Protein AF-A0A3C0U352-F1 (afdb_monomer_lite)

Secondary structure (DSSP, 8-state):
---------------------EEEEEEETTSS-HHHHHHHHHHTT-EEEEEEESSHHHHHHHHHTT--S-SB-

Sequence (73 aa):
MICAAVLTSAVFTSCSKKDDRTLYLYNWTYYTPEEVVKAFEKEFNCTVKLDSYSTCDEMYAKLRAGAKGYDIA

Radius of gyration: 22.86 Å; chains: 1; bounding box: 48×40×64 Å

Structure (mmCIF, N/CA/C/O backbone):
data_AF-A0A3C0U352-F1
#
_entry.id   AF-A0A3C0U352-F1
#
loop_
_atom_site.group_PDB
_atom_site.id
_atom_site.type_symbol
_atom_site.label_atom_id
_atom_site.label_alt_id
_atom_site.label_comp_id
_atom_site.label_asym_id
_atom_site.label_entity_id
_atom_site.label_seq_id
_atom_site.pdbx_PDB_ins_code
_atom_site.Cartn_x
_atom_site.Cartn_y
_atom_site.Cartn_z
_atom_site.occupancy
_atom_site.B_iso_or_equiv
_atom_site.auth_seq_id
_atom_site.auth_comp_id
_atom_site.auth_asym_id
_atom_site.auth_atom_id
_atom_site.pdbx_PDB_model_num
ATOM 1 N N . MET A 1 1 ? -36.481 -33.280 49.914 1.00 41.12 1 MET A N 1
ATOM 2 C CA . MET A 1 1 ? -36.416 -33.649 48.488 1.00 41.12 1 MET A CA 1
ATOM 3 C C . MET A 1 1 ? -35.586 -32.597 47.774 1.00 41.12 1 MET A C 1
ATOM 5 O O . MET A 1 1 ? -36.041 -31.477 47.640 1.00 41.12 1 MET A O 1
ATOM 9 N N . ILE A 1 2 ? -34.344 -32.989 47.477 1.00 42.22 2 ILE A N 1
ATOM 10 C CA . ILE A 1 2 ? -33.412 -32.508 46.445 1.00 42.22 2 ILE A CA 1
ATOM 11 C C . ILE A 1 2 ? -33.229 -30.987 46.299 1.00 42.22 2 ILE A C 1
ATOM 13 O O . ILE A 1 2 ? -34.032 -30.263 45.720 1.00 42.22 2 ILE A O 1
ATOM 17 N N . CYS A 1 3 ? -32.071 -30.566 46.806 1.00 42.69 3 CYS A N 1
ATOM 18 C CA . CYS A 1 3 ? -31.326 -29.369 46.462 1.00 42.69 3 CYS A CA 1
ATOM 19 C C . CYS A 1 3 ? -31.174 -29.169 44.946 1.00 42.69 3 CYS A C 1
ATOM 21 O O . CYS A 1 3 ? -31.055 -30.135 44.202 1.00 42.69 3 CYS A O 1
ATOM 23 N N . ALA A 1 4 ? -30.979 -27.908 44.559 1.00 48.94 4 ALA A N 1
ATOM 24 C CA . ALA A 1 4 ? -30.312 -27.495 43.326 1.00 48.94 4 ALA A CA 1
ATOM 25 C C . ALA A 1 4 ? -31.054 -27.811 42.017 1.00 48.94 4 ALA A C 1
ATOM 27 O O . ALA A 1 4 ? -30.870 -28.856 41.403 1.00 48.94 4 ALA A O 1
ATOM 28 N N . ALA A 1 5 ? -31.792 -26.825 41.509 1.00 48.50 5 ALA A N 1
ATOM 29 C CA . ALA A 1 5 ? -32.139 -26.790 40.098 1.00 48.50 5 ALA A CA 1
ATOM 30 C C . ALA A 1 5 ? -31.855 -25.399 39.510 1.00 48.50 5 ALA A C 1
ATOM 32 O O . ALA A 1 5 ? -32.675 -24.492 39.581 1.00 48.50 5 ALA A O 1
ATOM 33 N N . VAL A 1 6 ? -30.652 -25.293 38.933 1.00 51.31 6 VAL A N 1
ATOM 34 C CA . VAL A 1 6 ? -30.372 -24.616 37.653 1.00 51.31 6 VAL A CA 1
ATOM 35 C C . VAL A 1 6 ? -30.545 -23.085 37.652 1.00 51.31 6 VAL A C 1
ATOM 37 O O . VAL A 1 6 ? -31.575 -22.532 37.288 1.00 51.31 6 VAL A O 1
ATOM 40 N N . LEU A 1 7 ? -29.530 -22.331 38.093 1.00 56.03 7 LEU A N 1
ATOM 41 C CA . LEU A 1 7 ? -28.565 -21.664 37.193 1.00 56.03 7 LEU A CA 1
ATOM 42 C C . LEU A 1 7 ? -29.139 -21.350 35.794 1.00 56.03 7 LEU A C 1
ATOM 44 O O . LEU A 1 7 ? -28.853 -22.044 34.825 1.00 56.03 7 LEU A O 1
ATOM 48 N N . THR A 1 8 ? -29.929 -20.282 35.672 1.00 59.97 8 THR A N 1
ATOM 49 C CA . THR A 1 8 ? -30.345 -19.751 34.360 1.00 59.97 8 THR A CA 1
ATOM 50 C C . THR A 1 8 ? -29.648 -18.417 34.094 1.00 59.97 8 THR A C 1
ATOM 52 O O . THR A 1 8 ? -30.279 -17.382 33.915 1.00 59.97 8 THR A O 1
ATOM 55 N N . SER A 1 9 ? -28.314 -18.430 34.093 1.00 61.41 9 SER A N 1
ATOM 56 C CA . SER A 1 9 ? -27.531 -17.349 33.491 1.00 61.41 9 SER A CA 1
ATOM 57 C C . SER A 1 9 ? -27.453 -17.640 31.998 1.00 61.41 9 SER A C 1
ATOM 59 O O . SER A 1 9 ? -26.560 -18.355 31.548 1.00 61.41 9 SER A O 1
ATOM 61 N N . ALA A 1 10 ? -28.426 -17.143 31.232 1.00 60.31 10 ALA A N 1
ATOM 62 C CA . ALA A 1 10 ? -28.353 -17.127 29.776 1.00 60.31 10 ALA A CA 1
ATOM 63 C C . ALA A 1 10 ? -27.228 -16.166 29.368 1.00 60.31 10 ALA A C 1
ATOM 65 O O . ALA A 1 10 ? -27.430 -14.968 29.180 1.00 60.31 10 ALA A O 1
ATOM 66 N N . VAL A 1 11 ? -26.007 -16.696 29.311 1.00 63.41 11 VAL A N 1
ATOM 67 C CA . VAL A 1 11 ? -24.856 -16.002 28.748 1.00 63.41 11 VAL A CA 1
ATOM 68 C C . VAL A 1 11 ? -25.119 -15.908 27.249 1.00 63.41 11 VAL A C 1
ATOM 70 O O . VAL A 1 11 ? -24.974 -16.885 26.517 1.00 63.41 11 VAL A O 1
ATOM 73 N N . PHE A 1 12 ? -25.574 -14.741 26.794 1.00 59.91 12 PHE A N 1
ATOM 74 C CA . PHE A 1 12 ? -25.615 -14.396 25.378 1.00 59.91 12 PHE A CA 1
ATOM 75 C C . PHE A 1 12 ? -24.176 -14.254 24.881 1.00 59.91 12 PHE A C 1
ATOM 77 O O . PHE A 1 12 ? -23.635 -13.157 24.762 1.00 59.91 12 PHE A O 1
ATOM 84 N N . THR A 1 13 ? -23.532 -15.385 24.608 1.00 64.69 13 THR A N 1
ATOM 85 C CA . THR A 1 13 ? -22.265 -15.419 23.886 1.00 64.69 13 THR A CA 1
ATOM 86 C C . THR A 1 13 ? -22.585 -15.108 22.430 1.00 64.69 13 THR A C 1
ATOM 88 O O . THR A 1 13 ? -22.808 -16.003 21.617 1.00 64.69 13 THR A O 1
ATOM 91 N N . SER A 1 14 ? -22.678 -13.816 22.108 1.00 59.88 14 SER A N 1
ATOM 92 C CA . SER A 1 14 ? -22.698 -13.354 20.725 1.00 59.88 14 SER A CA 1
ATOM 93 C C . SER A 1 14 ? -21.376 -13.779 20.097 1.00 59.88 14 SER A C 1
ATOM 95 O O . SER A 1 14 ? -20.332 -13.171 20.331 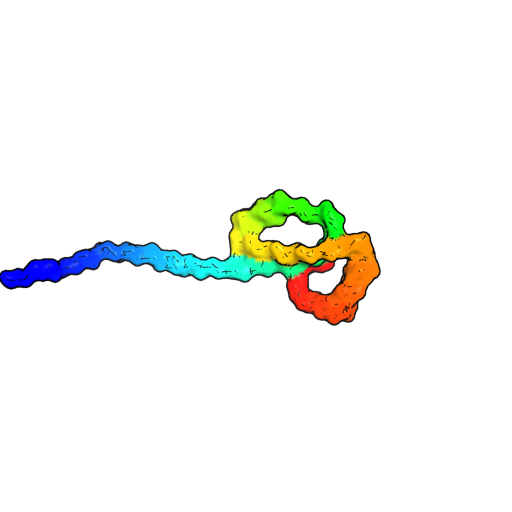1.00 59.88 14 SER A O 1
ATOM 97 N N . CYS A 1 15 ? -21.407 -14.880 19.351 1.00 62.66 15 CYS A N 1
ATOM 98 C CA . CYS A 1 15 ? -20.289 -15.326 18.544 1.00 62.66 15 CYS A CA 1
ATOM 99 C C . CYS A 1 15 ? -20.211 -14.383 17.341 1.00 62.66 15 CYS A C 1
ATOM 101 O O . CYS A 1 15 ? -20.743 -14.664 16.267 1.00 62.66 15 CYS A O 1
ATOM 103 N N . SER A 1 16 ? -19.614 -13.211 17.549 1.00 63.03 16 SER A N 1
ATOM 104 C CA . SER A 1 16 ? -19.253 -12.310 16.465 1.00 63.03 16 SER A CA 1
ATOM 105 C C . SER A 1 16 ? -18.222 -13.047 15.615 1.00 63.03 16 SER A C 1
ATOM 107 O O . SER A 1 16 ? -17.047 -13.097 15.976 1.00 63.03 16 SER A O 1
ATOM 109 N N . LYS A 1 17 ? -18.660 -13.681 14.518 1.00 61.75 17 LYS A N 1
ATOM 110 C CA . LYS A 1 17 ? -17.746 -14.145 13.471 1.00 61.75 17 LYS A CA 1
ATOM 111 C C . LYS A 1 17 ? -16.951 -12.921 13.043 1.00 61.75 17 LYS A C 1
ATOM 113 O O . LYS A 1 17 ? -17.512 -11.993 12.465 1.00 61.75 17 LYS A O 1
ATOM 118 N N . LYS A 1 18 ? -15.677 -12.887 13.423 1.00 64.44 18 LYS A N 1
ATOM 119 C CA . LYS A 1 18 ? -14.741 -11.876 12.958 1.00 64.44 18 LYS A CA 1
ATOM 120 C C . LYS A 1 18 ? -14.618 -12.125 11.461 1.00 64.44 18 LYS A C 1
ATOM 122 O O . LYS A 1 18 ? -14.108 -13.162 11.052 1.00 64.44 18 LYS A O 1
ATOM 127 N N . ASP A 1 19 ? -15.247 -11.265 10.674 1.00 65.00 19 ASP A N 1
ATOM 128 C CA . ASP A 1 19 ? -15.103 -11.292 9.228 1.00 65.00 19 ASP A CA 1
ATOM 129 C C . ASP A 1 19 ? -13.645 -10.903 8.959 1.00 65.00 19 ASP A C 1
ATOM 131 O O . ASP A 1 19 ? -13.279 -9.740 9.149 1.00 65.00 19 ASP A O 1
ATOM 135 N N . ASP A 1 20 ? -12.792 -11.894 8.674 1.00 74.12 20 ASP A N 1
ATOM 136 C CA . ASP A 1 20 ? -11.351 -11.728 8.424 1.00 74.12 20 ASP A CA 1
ATOM 137 C C . ASP A 1 20 ? -11.153 -11.054 7.059 1.00 74.12 20 ASP A C 1
ATOM 139 O O . ASP A 1 20 ? -10.681 -11.628 6.077 1.00 74.12 20 ASP A O 1
ATOM 143 N N . ARG A 1 21 ? -11.577 -9.793 6.988 1.00 92.06 21 ARG A N 1
ATOM 144 C CA . ARG A 1 21 ? -11.434 -8.940 5.817 1.00 92.06 21 ARG A CA 1
ATOM 145 C C . ARG A 1 21 ? -9.976 -8.534 5.719 1.00 92.06 21 ARG A C 1
ATOM 147 O O . ARG A 1 21 ? -9.480 -7.801 6.572 1.00 92.06 21 ARG A O 1
ATOM 154 N N . THR A 1 22 ? -9.303 -9.023 4.687 1.00 95.62 22 THR A N 1
ATOM 155 C CA . THR A 1 22 ? -7.917 -8.665 4.388 1.00 95.62 22 THR A CA 1
ATOM 156 C C . THR A 1 22 ? -7.876 -7.882 3.084 1.00 95.62 22 THR A C 1
ATOM 158 O O . THR A 1 22 ? -8.368 -8.373 2.075 1.00 95.62 22 THR A O 1
ATOM 161 N N . LEU A 1 23 ? -7.305 -6.679 3.119 1.00 95.44 23 LEU A N 1
ATOM 162 C CA . LEU A 1 23 ? -6.967 -5.881 1.946 1.00 95.44 23 LEU A CA 1
ATOM 163 C C . LEU A 1 23 ? -5.518 -6.172 1.562 1.00 95.44 23 LEU A C 1
ATOM 165 O O . LEU A 1 23 ? -4.608 -5.931 2.358 1.00 95.44 23 LEU A O 1
ATOM 169 N N . TYR A 1 24 ? -5.294 -6.646 0.345 1.00 95.50 24 TYR A N 1
ATOM 170 C CA . TYR A 1 24 ? -3.957 -6.856 -0.196 1.00 95.50 24 TYR A CA 1
ATOM 171 C C . TYR A 1 24 ? -3.570 -5.677 -1.087 1.00 95.50 24 TYR A C 1
ATOM 173 O O . TYR A 1 24 ? -4.133 -5.481 -2.165 1.00 95.50 24 TYR A O 1
ATOM 181 N N . LEU A 1 25 ? -2.593 -4.897 -0.634 1.00 95.56 25 LEU A N 1
ATOM 182 C CA . LEU A 1 25 ? -2.146 -3.663 -1.268 1.00 95.56 25 LEU A CA 1
ATOM 183 C C . LEU A 1 25 ? -0.707 -3.813 -1.766 1.00 95.56 25 LEU A C 1
ATOM 185 O O . LEU A 1 25 ? 0.179 -4.211 -1.010 1.00 95.56 25 LEU A O 1
ATOM 189 N N . TYR A 1 26 ? -0.468 -3.443 -3.019 1.00 95.25 26 TYR A N 1
ATOM 190 C CA . TYR A 1 26 ? 0.866 -3.289 -3.584 1.00 95.25 26 TYR A CA 1
ATOM 191 C C . TYR A 1 26 ? 1.089 -1.816 -3.939 1.00 95.25 26 TYR A C 1
ATOM 193 O O . TYR A 1 26 ? 0.301 -1.248 -4.684 1.00 95.25 26 TYR A O 1
ATOM 201 N N . ASN A 1 27 ? 2.095 -1.156 -3.356 1.00 95.44 27 ASN A N 1
ATOM 202 C CA . ASN A 1 27 ? 2.282 0.292 -3.541 1.00 95.44 27 ASN A CA 1
ATOM 203 C C . ASN A 1 27 ? 3.757 0.732 -3.485 1.00 95.44 27 ASN A C 1
ATOM 205 O O . ASN A 1 27 ? 4.626 0.004 -3.010 1.00 95.44 27 ASN A O 1
ATOM 209 N N . TRP A 1 28 ? 4.052 1.950 -3.938 1.00 95.81 28 TRP A N 1
ATOM 210 C CA . TRP A 1 28 ? 5.395 2.526 -3.876 1.00 95.81 28 TRP A CA 1
ATOM 211 C C . TRP A 1 28 ? 5.896 2.662 -2.429 1.00 95.81 28 TRP A C 1
ATOM 213 O O . TRP A 1 28 ? 5.160 3.060 -1.517 1.00 95.81 28 TRP A O 1
ATOM 223 N N . THR A 1 29 ? 7.176 2.368 -2.204 1.00 91.94 29 THR A N 1
ATOM 224 C CA . THR A 1 29 ? 7.809 2.516 -0.887 1.00 91.94 29 THR A CA 1
ATOM 225 C C . THR A 1 29 ? 7.666 3.960 -0.381 1.00 91.94 29 THR A C 1
ATOM 227 O O . THR A 1 29 ? 7.903 4.912 -1.115 1.00 91.94 29 THR A O 1
ATOM 230 N N . TYR A 1 30 ? 7.304 4.132 0.893 1.00 90.12 30 TYR A N 1
ATOM 231 C CA . TYR A 1 30 ? 7.070 5.430 1.557 1.00 90.12 30 TYR A CA 1
ATOM 232 C C . TYR A 1 30 ? 5.767 6.167 1.201 1.00 90.12 30 TYR A C 1
ATOM 234 O O . TYR A 1 30 ? 5.529 7.240 1.748 1.00 90.12 30 TYR A O 1
ATOM 242 N N . TYR A 1 31 ? 4.892 5.616 0.352 1.00 92.81 31 TYR A N 1
ATOM 243 C CA . TYR A 1 31 ? 3.593 6.247 0.053 1.00 92.81 31 TYR A CA 1
ATOM 244 C C . TYR A 1 31 ? 2.490 5.891 1.055 1.00 92.81 31 TYR A C 1
ATOM 246 O O . TYR A 1 31 ? 1.464 6.568 1.108 1.00 92.81 31 TYR A O 1
ATOM 254 N N . THR A 1 32 ? 2.685 4.845 1.859 1.00 94.88 32 THR A N 1
ATOM 255 C CA . THR A 1 32 ? 1.688 4.369 2.825 1.00 94.88 32 THR A CA 1
ATOM 256 C C . THR A 1 32 ? 2.289 4.352 4.234 1.00 94.88 32 THR A C 1
ATOM 258 O O . THR A 1 32 ? 2.909 3.361 4.622 1.00 94.88 32 THR A O 1
ATOM 261 N N . PRO A 1 33 ? 2.147 5.447 5.007 1.00 95.88 33 PRO A N 1
ATOM 262 C CA . PRO A 1 33 ? 2.618 5.508 6.388 1.00 95.88 33 PRO A CA 1
ATOM 263 C C . PRO A 1 33 ? 1.921 4.476 7.283 1.00 95.88 33 PRO A C 1
ATOM 265 O O . PRO A 1 33 ? 0.712 4.268 7.181 1.00 95.88 33 PRO A O 1
ATOM 268 N N . GLU A 1 34 ? 2.662 3.874 8.216 1.00 95.44 34 GLU A N 1
ATOM 269 C CA . GLU A 1 34 ? 2.142 2.834 9.119 1.00 95.44 34 GLU A CA 1
ATOM 270 C C . GLU A 1 34 ? 0.974 3.333 9.989 1.00 95.44 34 GLU A C 1
ATOM 272 O O . GLU A 1 34 ? 0.038 2.590 10.276 1.00 95.44 34 GLU A O 1
ATOM 277 N N . GLU A 1 35 ? 0.993 4.608 10.379 1.00 97.31 35 GLU A N 1
ATOM 278 C CA . GLU A 1 35 ? -0.095 5.239 11.134 1.00 97.31 35 GLU A CA 1
ATOM 279 C C . GLU A 1 35 ? -1.420 5.254 10.360 1.00 97.31 35 GLU A C 1
ATOM 281 O O . GLU A 1 35 ? -2.472 5.001 10.946 1.00 97.31 35 GLU A O 1
ATOM 286 N N . VAL A 1 36 ? -1.365 5.463 9.039 1.00 96.75 36 VAL A N 1
ATOM 287 C CA . VAL A 1 36 ? -2.540 5.443 8.159 1.00 96.75 36 VAL A CA 1
ATOM 288 C C . VAL A 1 36 ? -3.057 4.017 8.015 1.00 96.75 36 VAL A C 1
ATOM 290 O O . VAL A 1 36 ? -4.263 3.798 8.108 1.00 96.75 36 VAL A O 1
ATOM 293 N N . VAL A 1 37 ? -2.157 3.036 7.867 1.00 96.75 37 VAL A N 1
ATOM 294 C CA . VAL A 1 37 ? -2.531 1.612 7.821 1.00 96.75 37 VAL A CA 1
ATOM 295 C C . VAL A 1 37 ? -3.259 1.207 9.100 1.00 96.75 37 VAL A C 1
ATOM 297 O O . VAL A 1 37 ? -4.369 0.688 9.037 1.00 96.75 37 VAL A O 1
ATOM 300 N N . LYS A 1 38 ? -2.687 1.519 10.268 1.00 97.06 38 LYS A N 1
ATOM 301 C CA . LYS A 1 38 ? -3.288 1.196 11.571 1.00 97.06 38 LYS A CA 1
ATOM 302 C C . LYS A 1 38 ? -4.629 1.894 11.786 1.00 97.06 38 LYS A C 1
ATOM 304 O O . LYS A 1 38 ? -5.543 1.301 12.361 1.00 97.06 38 LYS A O 1
ATOM 309 N N . ALA A 1 39 ? -4.754 3.149 11.352 1.00 97.81 39 ALA A N 1
ATOM 310 C CA . ALA A 1 39 ? -6.015 3.880 11.423 1.00 97.81 39 ALA A CA 1
ATOM 311 C C . ALA A 1 39 ? -7.092 3.208 10.558 1.00 97.81 39 ALA A C 1
ATOM 313 O O . ALA A 1 39 ? -8.192 2.960 11.050 1.00 97.81 39 ALA A O 1
ATOM 314 N N . PHE A 1 40 ? -6.746 2.832 9.323 1.00 96.88 40 PHE A N 1
ATOM 315 C CA . PHE A 1 40 ? -7.639 2.138 8.398 1.00 96.88 40 PHE A CA 1
ATOM 316 C C . PHE A 1 40 ? -8.071 0.762 8.929 1.00 96.88 40 PHE A C 1
ATOM 318 O O . PHE A 1 40 ? -9.263 0.462 8.984 1.00 96.88 40 PHE A O 1
ATOM 325 N N . GLU A 1 41 ? -7.126 -0.062 9.390 1.00 96.12 41 GLU A N 1
ATOM 326 C CA . GLU A 1 41 ? -7.415 -1.377 9.981 1.00 96.12 41 GLU A CA 1
ATOM 327 C C . GLU A 1 41 ? -8.384 -1.273 11.163 1.00 96.12 41 GLU A C 1
ATOM 329 O O . GLU A 1 41 ? -9.306 -2.083 11.293 1.00 96.12 41 GLU A O 1
ATOM 334 N N . LYS A 1 42 ? -8.209 -0.248 12.006 1.00 95.81 42 LYS A N 1
ATOM 335 C CA . LYS A 1 42 ? -9.072 0.011 13.160 1.00 95.81 42 LYS A CA 1
ATOM 336 C C . LYS A 1 42 ? -10.466 0.478 12.751 1.00 95.81 42 LYS A C 1
ATOM 338 O O . LYS A 1 42 ? -11.444 -0.028 13.295 1.00 95.81 42 LYS A O 1
ATOM 343 N N . GLU A 1 43 ? -10.561 1.445 11.842 1.00 96.12 43 GLU A N 1
ATOM 344 C CA . GLU A 1 43 ? -11.836 2.012 11.388 1.00 96.12 43 GLU A CA 1
ATOM 345 C C . GLU A 1 43 ? -12.695 0.956 10.696 1.00 96.12 43 GLU A C 1
ATOM 347 O O . GLU A 1 43 ? -13.880 0.801 10.997 1.00 96.12 43 GLU A O 1
ATOM 352 N N . PHE A 1 44 ? -12.072 0.174 9.820 1.00 95.12 44 PHE A N 1
ATOM 353 C CA . PHE A 1 44 ? -12.768 -0.818 9.022 1.00 95.12 44 PHE A CA 1
ATOM 354 C C . PHE A 1 44 ? -12.694 -2.220 9.612 1.00 95.12 44 PHE A C 1
ATOM 356 O O . PHE A 1 44 ? -13.144 -3.135 8.941 1.00 95.12 44 PHE A O 1
ATOM 363 N N . ASN A 1 45 ? -12.170 -2.429 10.827 1.00 94.00 45 ASN A N 1
ATOM 364 C CA . ASN A 1 45 ? -12.004 -3.752 11.451 1.00 94.00 45 ASN A CA 1
ATOM 365 C C . ASN A 1 45 ? -11.552 -4.815 10.426 1.00 94.00 45 ASN A C 1
ATOM 367 O O . ASN A 1 45 ? -12.288 -5.761 10.123 1.00 94.00 45 ASN A O 1
ATOM 371 N N . CYS A 1 46 ? -10.396 -4.567 9.815 1.00 95.06 46 CYS A N 1
ATOM 372 C CA . CYS A 1 46 ? -9.809 -5.370 8.743 1.00 95.06 46 CYS A CA 1
ATOM 373 C C . CYS A 1 46 ? -8.286 -5.460 8.923 1.00 95.06 46 CYS A C 1
ATOM 375 O O . CYS A 1 46 ? -7.724 -4.817 9.807 1.00 95.06 46 CYS A O 1
ATOM 377 N N . THR A 1 47 ? -7.623 -6.266 8.100 1.00 95.81 47 THR A N 1
ATOM 378 C CA . THR A 1 47 ? -6.160 -6.369 8.035 1.00 95.81 47 THR A CA 1
ATOM 379 C C . THR A 1 47 ? -5.667 -5.861 6.690 1.00 95.81 47 THR A C 1
ATOM 381 O O . THR A 1 47 ? -6.258 -6.172 5.662 1.00 95.81 47 THR A O 1
ATOM 384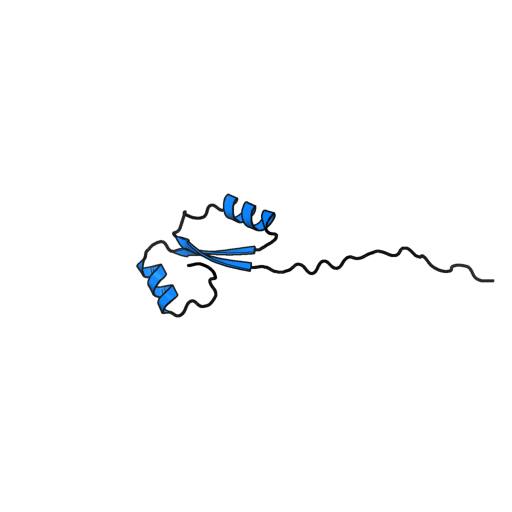 N N . VAL A 1 48 ? -4.565 -5.119 6.671 1.00 96.31 48 VAL A N 1
ATOM 385 C CA . VAL A 1 48 ? -3.923 -4.647 5.444 1.00 96.31 48 VAL A CA 1
ATOM 386 C C . VAL A 1 48 ? -2.592 -5.368 5.265 1.00 96.31 48 VAL A C 1
ATOM 388 O O . VAL A 1 48 ? -1.678 -5.277 6.083 1.00 96.31 48 VAL A O 1
ATOM 391 N N . LYS A 1 49 ? -2.467 -6.094 4.157 1.00 95.62 49 LYS A N 1
ATOM 392 C CA . LYS A 1 49 ? -1.227 -6.727 3.706 1.00 95.62 49 LYS A CA 1
ATOM 393 C C . LYS A 1 49 ? -0.586 -5.820 2.664 1.00 95.62 49 LYS A C 1
ATOM 395 O O . LYS A 1 49 ? -0.984 -5.851 1.505 1.00 95.62 49 LYS A O 1
ATOM 400 N N . LEU A 1 50 ? 0.373 -5.005 3.096 1.00 94.94 50 LEU A N 1
ATOM 401 C CA . LEU A 1 50 ? 1.120 -4.101 2.226 1.00 94.94 50 LEU A CA 1
ATOM 402 C C . LEU A 1 50 ? 2.431 -4.746 1.776 1.00 94.94 50 LEU A C 1
ATOM 404 O O . LEU A 1 50 ? 3.317 -4.984 2.594 1.00 94.94 50 LEU A O 1
ATOM 408 N N . ASP A 1 51 ? 2.569 -4.931 0.470 1.00 94.69 51 ASP A N 1
ATOM 409 C CA . ASP A 1 51 ? 3.858 -5.139 -0.178 1.00 94.69 51 ASP A CA 1
ATOM 410 C C . ASP A 1 51 ? 4.276 -3.848 -0.881 1.00 94.69 51 ASP A C 1
ATOM 412 O O . ASP A 1 51 ? 3.435 -3.136 -1.434 1.00 94.69 51 ASP A O 1
ATOM 416 N N . SER A 1 52 ? 5.577 -3.553 -0.909 1.00 94.69 52 SER A N 1
ATOM 417 C CA . SER A 1 52 ? 6.080 -2.355 -1.579 1.00 94.69 52 SER A CA 1
ATOM 418 C C . SER A 1 52 ? 7.073 -2.632 -2.698 1.00 94.69 52 SER A C 1
ATOM 420 O O . SER A 1 52 ? 7.650 -3.718 -2.800 1.00 94.69 52 SER A O 1
ATOM 422 N N . TYR A 1 53 ? 7.243 -1.636 -3.563 1.00 94.56 53 TYR A N 1
ATOM 423 C CA . TYR A 1 53 ? 8.246 -1.599 -4.623 1.00 94.56 53 TYR A CA 1
ATOM 424 C C . TYR A 1 53 ? 8.919 -0.231 -4.669 1.00 94.56 53 TYR A C 1
ATOM 426 O O . TYR A 1 53 ? 8.316 0.781 -4.312 1.00 94.56 53 TYR A O 1
ATOM 434 N N . SER A 1 54 ? 10.177 -0.196 -5.103 1.00 95.75 54 SER A N 1
ATOM 435 C CA . SER A 1 54 ? 10.965 1.046 -5.151 1.00 95.75 54 SER A CA 1
ATOM 436 C C . SER A 1 54 ? 11.332 1.463 -6.573 1.00 95.75 54 SER A C 1
ATOM 438 O O . SER A 1 54 ? 11.920 2.525 -6.771 1.00 95.75 54 SER A O 1
ATOM 440 N N . THR A 1 55 ? 10.997 0.636 -7.566 1.00 95.81 55 THR A N 1
ATOM 441 C CA . THR A 1 55 ? 11.175 0.937 -8.989 1.00 95.81 55 THR A CA 1
ATOM 442 C C . THR A 1 55 ? 9.977 0.454 -9.804 1.00 95.81 55 THR A C 1
ATOM 444 O O . THR A 1 55 ? 9.294 -0.505 -9.437 1.00 95.81 55 THR A O 1
ATOM 447 N N . CYS A 1 56 ? 9.735 1.090 -10.952 1.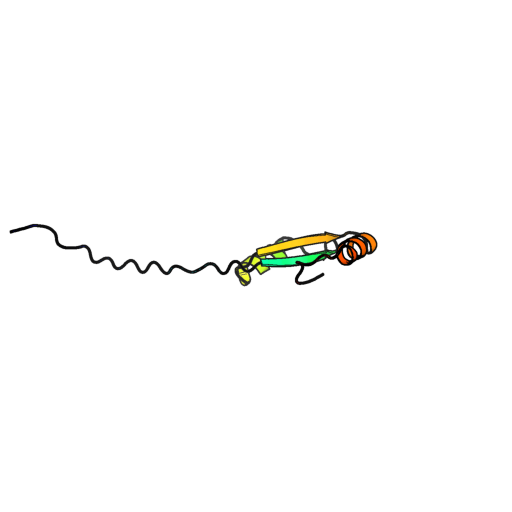00 94.06 56 CYS A N 1
ATOM 448 C CA . CYS A 1 56 ? 8.693 0.646 -11.880 1.00 94.06 56 CYS A CA 1
ATOM 449 C C . CYS A 1 56 ? 8.975 -0.754 -12.450 1.00 94.06 56 CYS A C 1
ATOM 451 O O . CYS A 1 56 ? 8.034 -1.498 -12.721 1.00 94.06 56 CYS A O 1
ATOM 453 N N . ASP A 1 57 ? 10.248 -1.128 -12.603 1.00 95.56 57 ASP A N 1
ATOM 454 C CA . ASP A 1 57 ? 10.638 -2.437 -13.133 1.00 95.56 57 ASP A CA 1
ATOM 455 C C . ASP A 1 57 ? 10.317 -3.567 -12.146 1.00 95.56 57 ASP A C 1
ATOM 457 O O . ASP A 1 57 ? 9.810 -4.608 -12.561 1.00 95.56 57 ASP A O 1
ATOM 461 N N . GLU A 1 58 ? 10.526 -3.357 -10.839 1.00 94.50 58 GLU A N 1
ATOM 462 C CA . GLU A 1 58 ? 10.108 -4.300 -9.787 1.00 94.50 58 GLU A CA 1
ATOM 463 C C . GLU A 1 58 ? 8.593 -4.525 -9.804 1.00 94.50 58 GLU A C 1
ATOM 465 O O . GLU A 1 58 ? 8.132 -5.671 -9.810 1.00 94.50 58 GLU A O 1
ATOM 470 N N . MET A 1 59 ? 7.827 -3.430 -9.869 1.00 93.69 59 MET A N 1
ATOM 471 C CA . MET A 1 59 ? 6.368 -3.464 -9.981 1.00 93.69 59 MET A CA 1
ATOM 472 C C . MET A 1 59 ? 5.932 -4.269 -11.201 1.00 93.69 59 MET A C 1
ATOM 474 O O . MET A 1 59 ? 5.156 -5.222 -11.095 1.00 93.69 59 MET A O 1
ATOM 478 N N . TYR A 1 60 ? 6.465 -3.909 -12.368 1.00 93.69 60 TYR A N 1
ATOM 479 C CA . TYR A 1 60 ? 6.116 -4.544 -13.626 1.00 93.69 60 TYR A CA 1
ATOM 480 C C . TYR A 1 60 ? 6.484 -6.029 -13.633 1.00 93.69 60 TYR 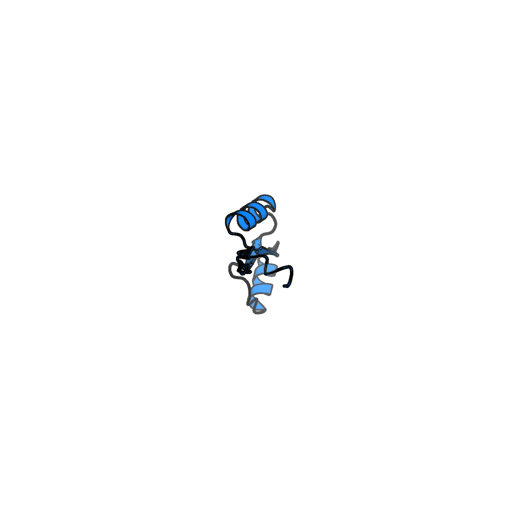A C 1
ATOM 482 O O . TYR A 1 60 ? 5.665 -6.855 -14.036 1.00 93.69 60 TYR A O 1
ATOM 490 N N . ALA A 1 61 ? 7.672 -6.392 -13.144 1.00 94.19 61 ALA A N 1
ATOM 491 C CA . ALA A 1 61 ? 8.110 -7.779 -13.058 1.00 94.19 61 ALA A CA 1
ATOM 492 C C . ALA A 1 61 ? 7.168 -8.621 -12.183 1.00 94.19 61 ALA A C 1
ATOM 494 O O . ALA A 1 61 ? 6.763 -9.709 -12.599 1.00 94.19 61 ALA A O 1
ATOM 495 N N . LYS A 1 62 ? 6.758 -8.107 -11.014 1.00 91.38 62 LYS A N 1
ATOM 496 C CA . LYS A 1 62 ? 5.849 -8.814 -10.098 1.00 91.38 62 LYS A CA 1
ATOM 497 C C . LYS A 1 62 ? 4.459 -8.999 -10.710 1.00 91.38 62 LYS A C 1
ATOM 499 O O . LYS A 1 62 ? 3.924 -10.107 -10.700 1.00 91.38 62 LYS A O 1
ATOM 504 N N . LEU A 1 63 ? 3.908 -7.953 -11.327 1.00 91.19 63 LEU A N 1
ATOM 505 C CA . LEU A 1 63 ? 2.621 -8.027 -12.026 1.00 91.19 63 LEU A CA 1
ATOM 506 C C . LEU A 1 63 ? 2.668 -9.000 -13.212 1.00 91.19 63 LEU A C 1
ATOM 508 O O . LEU A 1 63 ? 1.784 -9.845 -13.366 1.00 91.19 63 LEU A O 1
ATOM 512 N N . ARG A 1 64 ? 3.734 -8.947 -14.022 1.00 90.62 64 ARG A N 1
ATOM 513 C CA . ARG A 1 64 ? 3.941 -9.840 -15.175 1.00 90.62 64 ARG A CA 1
ATOM 514 C C . ARG A 1 64 ? 4.146 -11.296 -14.791 1.00 90.62 64 ARG A C 1
ATOM 516 O O . ARG A 1 64 ? 3.711 -12.164 -15.543 1.00 90.62 64 ARG A O 1
ATOM 523 N N . ALA A 1 65 ? 4.751 -11.565 -13.637 1.00 90.94 65 ALA A N 1
ATOM 524 C CA . ALA A 1 65 ? 4.862 -12.910 -13.076 1.00 90.94 65 ALA A CA 1
ATOM 525 C C . ALA A 1 65 ? 3.498 -13.503 -12.667 1.00 90.94 65 ALA A C 1
ATOM 527 O O . ALA A 1 65 ? 3.426 -14.660 -12.258 1.00 90.94 65 ALA A O 1
ATOM 528 N N . GLY A 1 66 ? 2.410 -12.738 -12.812 1.00 81.94 66 GLY A N 1
ATOM 529 C CA . GLY A 1 66 ? 1.059 -13.180 -12.518 1.00 81.94 66 GLY A CA 1
ATOM 530 C C . GLY A 1 66 ? 0.712 -12.999 -11.052 1.00 81.94 66 GLY A C 1
ATOM 531 O O . GLY A 1 66 ? 0.100 -13.897 -10.478 1.00 81.94 66 GLY A O 1
ATOM 532 N N . ALA A 1 67 ? 1.093 -11.863 -10.456 1.00 79.00 67 ALA A N 1
ATOM 533 C CA . ALA A 1 67 ? 0.665 -11.461 -9.120 1.00 79.00 67 ALA A CA 1
ATOM 534 C C . ALA A 1 67 ? -0.869 -11.378 -9.037 1.00 79.00 67 ALA A C 1
ATOM 536 O O . ALA A 1 67 ? -1.484 -10.332 -9.224 1.00 79.00 67 ALA A O 1
ATOM 537 N N . LYS A 1 68 ? -1.490 -12.529 -8.787 1.00 75.06 68 LYS A N 1
ATOM 538 C CA . LYS A 1 68 ? -2.896 -12.687 -8.448 1.00 75.06 68 LYS A CA 1
ATOM 539 C C . LYS A 1 68 ? -2.966 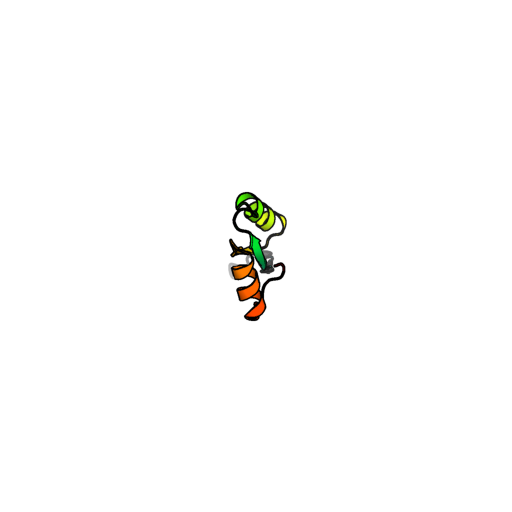-12.699 -6.929 1.00 75.06 68 LYS A C 1
ATOM 541 O O . LYS A 1 68 ? -2.293 -13.512 -6.303 1.00 75.06 68 LYS A O 1
ATOM 546 N N . GLY A 1 69 ? -3.752 -11.796 -6.355 1.00 86.38 69 GLY A N 1
ATOM 547 C CA . GLY A 1 69 ? -3.905 -11.695 -4.904 1.00 86.38 69 GLY A CA 1
ATOM 548 C C . GLY A 1 69 ? -3.676 -10.306 -4.324 1.00 86.38 69 GLY A C 1
ATOM 549 O O . GLY A 1 69 ? -3.760 -10.188 -3.114 1.00 86.38 69 GLY A O 1
ATOM 550 N N . TYR A 1 70 ? -3.413 -9.284 -5.146 1.00 93.62 70 TYR A N 1
ATOM 551 C CA . TYR A 1 70 ? -3.592 -7.891 -4.732 1.00 93.62 70 TYR A CA 1
ATOM 552 C C . TYR A 1 70 ? -4.953 -7.393 -5.192 1.00 93.62 70 TYR A C 1
ATOM 554 O O . TYR A 1 70 ? -5.353 -7.647 -6.329 1.00 93.62 70 TYR A O 1
ATOM 562 N N . ASP A 1 71 ? -5.633 -6.669 -4.313 1.00 93.81 71 ASP A N 1
ATOM 563 C CA . ASP A 1 71 ? -6.876 -5.974 -4.634 1.00 93.81 71 ASP A CA 1
ATOM 564 C C . ASP A 1 71 ? -6.578 -4.639 -5.331 1.00 93.81 71 ASP A C 1
ATOM 566 O O . ASP A 1 71 ? -7.346 -4.185 -6.179 1.00 93.81 71 ASP A O 1
ATOM 570 N N . ILE A 1 72 ? -5.444 -4.017 -4.980 1.00 92.62 72 ILE A N 1
ATOM 571 C CA . ILE A 1 72 ? -4.958 -2.745 -5.524 1.00 92.62 72 ILE A CA 1
ATOM 572 C C . ILE A 1 72 ? -3.441 -2.848 -5.726 1.00 92.62 72 ILE A C 1
ATOM 574 O O . ILE A 1 72 ? -2.729 -3.284 -4.816 1.00 92.62 72 ILE A O 1
ATOM 578 N N . ALA A 1 73 ? -2.967 -2.451 -6.909 1.00 88.31 73 ALA A N 1
ATOM 579 C CA . ALA A 1 73 ? -1.565 -2.467 -7.321 1.00 88.31 73 ALA A CA 1
ATOM 580 C C . ALA A 1 73 ? -1.229 -1.298 -8.253 1.00 88.31 73 ALA A C 1
ATOM 582 O O . ALA A 1 73 ? -2.165 -0.812 -8.933 1.00 88.31 73 ALA A O 1
#

pLDDT: mean 83.65, std 17.05, range [41.12, 97.81]

Foldseek 3Di:
DDDDDDDPPPPPPPPPPQPAAEAEEEEAPPPDDPVNQVVVCVVVVYHYHYDY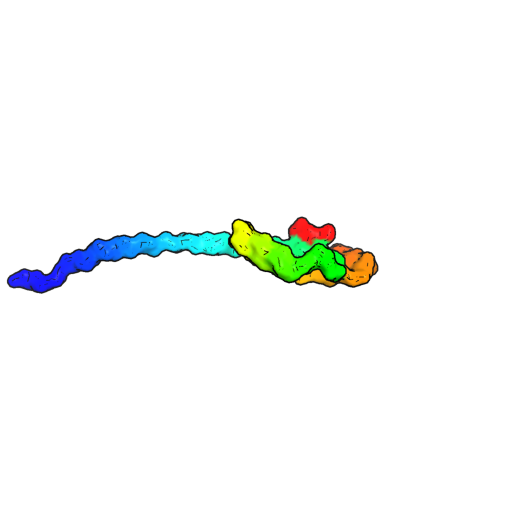DHDPVVVVVCVVVPPDDHPYD